Protein AF-0000000072276776 (afdb_homodimer)

Secondary structure (DSSP, 8-state):
-EEEEHHHHHHTHHHHHHHHHTT--EEEEETTEEEEEEEEHHHHHHHHHS--HHHHHHHS---GGGS-------------/-EEEEHHHHHHTHHHHHHHHHTT--EEEEETTEEEEEEEEHHHHHHHHHS--HHHHHHHS---GGGS-------------

Structure (mmCIF, N/CA/C/O backbone):
data_AF-0000000072276776-model_v1
#
loop_
_entity.id
_entity.type
_entity.pdbx_description
1 polymer Antitoxin
#
loop_
_atom_site.group_PDB
_atom_site.id
_atom_site.type_symbol
_atom_site.label_atom_id
_atom_site.label_alt_id
_atom_site.label_comp_id
_atom_site.label_asym_id
_atom_site.label_entity_id
_atom_site.label_seq_id
_atom_site.pdbx_PDB_ins_code
_atom_site.Cartn_x
_atom_site.Cartn_y
_atom_site.Cartn_z
_atom_site.occupancy
_atom_site.B_iso_or_equiv
_atom_site.auth_seq_id
_atom_site.auth_comp_id
_atom_site.auth_asym_id
_atom_site.auth_atom_id
_atom_site.pdbx_PDB_model_num
ATOM 1 N N . MET A 1 1 ? 3.121 4.797 -12.133 1 88.38 1 MET A N 1
ATOM 2 C CA . MET A 1 1 ? 2.818 3.545 -11.438 1 88.38 1 MET A CA 1
ATOM 3 C C . MET A 1 1 ? 2.279 2.504 -12.414 1 88.38 1 MET A C 1
ATOM 5 O O . MET A 1 1 ? 1.466 2.822 -13.281 1 88.38 1 MET A O 1
ATOM 9 N N . ARG A 1 2 ? 2.811 1.216 -12.297 1 94.44 2 ARG A N 1
ATOM 10 C CA . ARG A 1 2 ? 2.463 0.176 -13.258 1 94.44 2 ARG A CA 1
ATOM 11 C C . ARG A 1 2 ? 1.193 -0.557 -12.836 1 94.44 2 ARG A C 1
ATOM 13 O O . ARG A 1 2 ? 0.989 -0.828 -11.656 1 94.44 2 ARG A O 1
ATOM 20 N N . GLU A 1 3 ? 0.468 -0.854 -13.93 1 98.25 3 GLU A N 1
ATOM 21 C CA . GLU A 1 3 ? -0.708 -1.683 -13.68 1 98.25 3 GLU A CA 1
ATOM 22 C C . GLU A 1 3 ? -0.496 -3.105 -14.188 1 98.25 3 GLU A C 1
ATOM 24 O O . GLU A 1 3 ? 0.102 -3.312 -15.242 1 98.25 3 GLU A O 1
ATOM 29 N N . ILE A 1 4 ? -0.987 -4.031 -13.438 1 98.5 4 ILE A N 1
ATOM 30 C CA . ILE A 1 4 ? -0.868 -5.441 -13.797 1 98.5 4 ILE A CA 1
ATOM 31 C C . ILE A 1 4 ? -2.156 -6.176 -13.43 1 98.5 4 ILE A C 1
ATOM 33 O O . ILE A 1 4 ? -2.736 -5.934 -12.375 1 98.5 4 ILE A O 1
ATOM 37 N N . GLN A 1 5 ? -2.631 -7.004 -14.352 1 98.62 5 GLN A N 1
ATOM 38 C CA . GLN A 1 5 ? -3.816 -7.809 -14.07 1 98.62 5 GLN A CA 1
ATOM 39 C C . GLN A 1 5 ? -3.525 -8.867 -13.008 1 98.62 5 GLN A C 1
ATOM 41 O O . GLN A 1 5 ? -2.43 -9.43 -12.969 1 98.62 5 GLN A O 1
ATOM 46 N N . LEU A 1 6 ? -4.484 -9.164 -12.281 1 98.5 6 LEU A N 1
ATOM 47 C CA . LEU A 1 6 ? -4.344 -10.094 -11.172 1 98.5 6 LEU A CA 1
ATOM 48 C C . LEU A 1 6 ? -3.744 -11.422 -11.641 1 98.5 6 LEU A C 1
ATOM 50 O O . LEU A 1 6 ? -2.84 -11.953 -10.992 1 98.5 6 LEU A O 1
ATOM 54 N N . ARG A 1 7 ? -4.242 -11.938 -12.758 1 97.12 7 ARG A N 1
ATOM 55 C CA . ARG A 1 7 ? -3.754 -13.211 -13.289 1 97.12 7 ARG A CA 1
ATOM 56 C C . ARG A 1 7 ? -2.258 -13.141 -13.586 1 97.12 7 ARG A C 1
ATOM 58 O O . ARG A 1 7 ? -1.504 -14.031 -13.188 1 97.12 7 ARG A O 1
ATOM 65 N N . ASP A 1 8 ? -1.868 -12.133 -14.219 1 97.75 8 ASP A N 1
ATOM 66 C CA . ASP A 1 8 ? -0.458 -11.945 -14.547 1 97.75 8 ASP A CA 1
ATOM 67 C C . ASP A 1 8 ? 0.366 -11.672 -13.289 1 97.75 8 ASP A C 1
ATOM 69 O O . ASP A 1 8 ? 1.515 -12.109 -13.188 1 97.75 8 ASP A O 1
ATOM 73 N N . ALA A 1 9 ? -0.2 -10.922 -12.414 1 98.44 9 ALA A N 1
ATOM 74 C CA . ALA A 1 9 ? 0.483 -10.633 -11.156 1 98.44 9 ALA A CA 1
ATOM 75 C C . ALA A 1 9 ? 0.825 -11.922 -10.406 1 98.44 9 ALA A C 1
ATOM 77 O O . ALA A 1 9 ? 1.898 -12.031 -9.812 1 98.44 9 ALA A O 1
ATOM 78 N N . LYS A 1 10 ? -0.102 -12.859 -10.414 1 97.5 10 LYS A N 1
ATOM 79 C CA . LYS A 1 10 ? 0.135 -14.141 -9.758 1 97.5 10 LYS A CA 1
ATOM 80 C C . LYS A 1 10 ? 1.379 -14.828 -10.32 1 97.5 10 LYS A C 1
ATOM 82 O O . LYS A 1 10 ? 2.213 -15.328 -9.562 1 97.5 10 LYS A O 1
ATOM 87 N N . ALA A 1 11 ? 1.532 -14.758 -11.555 1 97 11 ALA A N 1
ATOM 88 C CA . ALA A 1 11 ? 2.645 -15.422 -12.227 1 97 11 ALA A CA 1
ATOM 89 C C . ALA A 1 11 ? 3.953 -14.68 -11.992 1 97 11 ALA A C 1
ATOM 91 O O . ALA A 1 11 ? 5.035 -15.273 -12.047 1 97 11 ALA A O 1
ATOM 92 N N . ARG A 1 12 ? 3.854 -13.398 -11.672 1 97.94 12 ARG A N 1
ATOM 93 C CA . ARG A 1 12 ? 5.047 -12.555 -11.617 1 97.94 12 ARG A CA 1
ATOM 94 C C . ARG A 1 12 ? 5.18 -11.875 -10.258 1 97.94 12 ARG A C 1
ATOM 96 O O . ARG A 1 12 ? 5.777 -10.805 -10.148 1 97.94 12 ARG A O 1
ATOM 103 N N . LEU A 1 13 ? 4.641 -12.398 -9.281 1 98.38 13 LEU A N 1
ATOM 104 C CA . LEU A 1 13 ? 4.555 -11.695 -8.008 1 98.38 13 LEU A CA 1
ATOM 105 C C . LEU A 1 13 ? 5.945 -11.383 -7.469 1 98.38 13 LEU A C 1
ATOM 107 O O . LEU A 1 13 ? 6.16 -10.328 -6.863 1 98.38 13 LEU A O 1
ATOM 111 N N . SER A 1 14 ? 6.891 -12.266 -7.637 1 98.5 14 SER A N 1
ATOM 112 C CA . SER A 1 14 ? 8.25 -12.023 -7.164 1 98.5 14 SER A CA 1
ATOM 113 C C . SER A 1 14 ? 8.844 -10.758 -7.781 1 98.5 14 SER A C 1
ATOM 115 O O . SER A 1 14 ? 9.422 -9.93 -7.074 1 98.5 14 SER A O 1
ATOM 117 N N . ALA A 1 15 ? 8.688 -10.617 -9.078 1 98.44 15 ALA A N 1
ATOM 118 C CA . ALA A 1 15 ? 9.18 -9.438 -9.781 1 98.44 15 ALA A CA 1
ATOM 119 C C . ALA A 1 15 ? 8.43 -8.188 -9.344 1 98.44 15 ALA A C 1
ATOM 121 O O . ALA A 1 15 ? 9.023 -7.117 -9.188 1 98.44 15 ALA A O 1
ATOM 122 N N . VAL A 1 16 ? 7.156 -8.305 -9.156 1 98.44 16 VAL A N 1
ATOM 123 C CA . VAL A 1 16 ? 6.32 -7.199 -8.711 1 98.44 16 VAL A CA 1
ATOM 124 C C . VAL A 1 16 ? 6.797 -6.707 -7.348 1 98.44 16 VAL A C 1
ATOM 126 O O . VAL A 1 16 ? 6.93 -5.5 -7.125 1 98.44 16 VAL A O 1
ATOM 129 N N . VAL A 1 17 ? 7.082 -7.621 -6.488 1 98.5 17 VAL A N 1
ATOM 130 C CA . VAL A 1 17 ? 7.566 -7.293 -5.148 1 98.5 17 VAL A CA 1
ATOM 131 C C . VAL A 1 17 ? 8.945 -6.652 -5.242 1 98.5 17 VAL A C 1
ATOM 133 O O . VAL A 1 17 ? 9.219 -5.648 -4.574 1 98.5 17 VAL A O 1
ATOM 136 N N . ASP A 1 18 ? 9.789 -7.238 -6.102 1 98.56 18 ASP A N 1
ATOM 137 C CA . ASP A 1 18 ? 11.117 -6.664 -6.285 1 98.56 18 ASP A CA 1
ATOM 138 C C . ASP A 1 18 ? 11.023 -5.211 -6.746 1 98.56 18 ASP A C 1
ATOM 140 O O . ASP A 1 18 ? 11.75 -4.348 -6.242 1 98.56 18 ASP A O 1
ATOM 144 N N . ASP A 1 19 ? 10.18 -4.984 -7.664 1 98.25 19 ASP A N 1
ATOM 145 C CA . ASP A 1 19 ? 9.977 -3.633 -8.18 1 98.25 19 ASP A CA 1
ATOM 146 C C . ASP A 1 19 ? 9.461 -2.701 -7.082 1 98.25 19 ASP A C 1
ATOM 148 O O . ASP A 1 19 ? 9.922 -1.563 -6.957 1 98.25 19 ASP A O 1
ATOM 152 N N . ALA A 1 20 ? 8.531 -3.172 -6.34 1 98.25 20 ALA A N 1
ATOM 153 C CA . ALA A 1 20 ? 7.992 -2.385 -5.23 1 98.25 20 ALA A CA 1
ATOM 154 C C . ALA A 1 20 ? 9.094 -1.998 -4.25 1 98.25 20 ALA A C 1
ATOM 156 O O . ALA A 1 20 ? 9.18 -0.844 -3.822 1 98.25 20 ALA A O 1
ATOM 157 N N . VAL A 1 21 ? 9.922 -2.904 -3.883 1 97.88 21 VAL A N 1
ATOM 158 C CA . VAL A 1 21 ? 11 -2.684 -2.932 1 97.88 21 VAL A CA 1
ATOM 159 C C . VAL A 1 21 ? 11.961 -1.63 -3.479 1 97.88 21 VAL A C 1
ATOM 161 O O . VAL A 1 21 ? 12.516 -0.828 -2.719 1 97.88 21 VAL A O 1
ATOM 164 N N . ARG A 1 22 ? 12.086 -1.602 -4.742 1 97.56 22 ARG A N 1
ATOM 165 C CA . ARG A 1 22 ? 12.961 -0.632 -5.387 1 97.56 22 ARG A CA 1
ATOM 166 C C . ARG A 1 22 ? 12.273 0.718 -5.539 1 97.56 22 ARG A C 1
ATOM 168 O O . ARG A 1 22 ? 12.82 1.634 -6.16 1 97.56 22 ARG A O 1
ATOM 175 N N . GLY A 1 23 ? 11.094 0.729 -5.137 1 96.38 23 GLY A N 1
ATOM 176 C CA . GLY A 1 23 ? 10.422 2.016 -5.129 1 96.38 23 GLY A CA 1
ATOM 177 C C . GLY A 1 23 ? 9.422 2.174 -6.258 1 96.38 23 GLY A C 1
ATOM 178 O O . GLY A 1 23 ? 8.961 3.283 -6.539 1 96.38 23 GLY A O 1
ATOM 179 N N . GLU A 1 24 ? 9.094 1.134 -6.945 1 97.62 24 GLU A N 1
ATOM 180 C CA . GLU A 1 24 ? 8.133 1.152 -8.047 1 97.62 24 GLU A CA 1
ATOM 181 C C . GLU A 1 24 ? 6.891 0.33 -7.715 1 97.62 24 GLU A C 1
ATOM 183 O O . GLU A 1 24 ? 6.805 -0.845 -8.078 1 97.62 24 GLU A O 1
ATOM 188 N N . PRO A 1 25 ? 5.891 0.928 -7.117 1 97.88 25 PRO A N 1
ATOM 189 C CA . PRO A 1 25 ? 4.668 0.203 -6.77 1 97.88 25 PRO A CA 1
ATOM 190 C C . PRO A 1 25 ? 3.883 -0.254 -8 1 97.88 25 PRO A C 1
ATOM 192 O O . PRO A 1 25 ? 4.043 0.311 -9.086 1 97.88 25 PRO A O 1
ATOM 195 N N . ALA A 1 26 ? 3.082 -1.265 -7.801 1 98.56 26 ALA A N 1
ATOM 196 C CA . ALA A 1 26 ? 2.252 -1.796 -8.875 1 98.56 26 ALA A CA 1
ATOM 197 C C . ALA A 1 26 ? 0.781 -1.829 -8.469 1 98.56 26 ALA A C 1
ATOM 199 O O . ALA A 1 26 ? 0.454 -2.168 -7.332 1 98.56 26 ALA A O 1
ATOM 200 N N . ILE A 1 27 ? -0.038 -1.5 -9.406 1 98.75 27 ILE A N 1
ATOM 201 C CA . ILE A 1 27 ? -1.479 -1.604 -9.203 1 98.75 27 ILE A CA 1
ATOM 202 C C . ILE A 1 27 ? -1.989 -2.922 -9.781 1 98.75 27 ILE A C 1
ATOM 204 O O . ILE A 1 27 ? -1.73 -3.236 -10.945 1 98.75 27 ILE A O 1
ATOM 208 N N . ILE A 1 28 ? -2.633 -3.617 -8.953 1 98.88 28 ILE A N 1
ATOM 209 C CA . ILE A 1 28 ? -3.254 -4.855 -9.406 1 98.88 28 ILE A CA 1
ATOM 210 C C . ILE A 1 28 ? -4.691 -4.578 -9.844 1 98.88 28 ILE A C 1
ATOM 212 O O . ILE A 1 28 ? -5.484 -4.023 -9.078 1 98.88 28 ILE A O 1
ATOM 216 N N . THR A 1 29 ? -5.008 -5.023 -11.055 1 98.81 29 THR A N 1
ATOM 217 C CA . THR A 1 29 ? -6.348 -4.832 -11.594 1 98.81 29 THR A CA 1
ATOM 218 C C . THR A 1 29 ? -7.059 -6.168 -11.766 1 98.81 29 THR A C 1
ATOM 220 O O . THR A 1 29 ? -6.414 -7.211 -11.898 1 98.81 29 THR A O 1
ATOM 223 N N . ARG A 1 30 ? -8.383 -6.133 -11.672 1 97.75 30 ARG A N 1
ATOM 224 C CA . ARG A 1 30 ? -9.297 -7.215 -12.031 1 97.75 30 ARG A CA 1
ATOM 225 C C . ARG A 1 30 ? -10.367 -6.723 -13 1 97.75 30 ARG A C 1
ATOM 227 O O . ARG A 1 30 ? -11.094 -5.777 -12.695 1 97.75 30 ARG A O 1
ATOM 234 N N . HIS A 1 31 ? -10.43 -7.391 -14.031 1 96 31 HIS A N 1
ATOM 235 C CA . HIS A 1 31 ? -11.414 -7.012 -15.039 1 96 31 HIS A CA 1
ATOM 236 C C . HIS A 1 31 ? -11.344 -5.523 -15.344 1 96 31 HIS A C 1
ATOM 238 O O . HIS A 1 31 ? -12.375 -4.848 -15.422 1 96 31 HIS A O 1
ATOM 244 N N . GLY A 1 32 ? -10.125 -5.047 -15.297 1 96 32 GLY A N 1
ATOM 245 C CA . GLY A 1 32 ? -9.898 -3.666 -15.695 1 96 32 GLY A CA 1
ATOM 246 C C . GLY A 1 32 ? -10.062 -2.682 -14.555 1 96 32 GLY A C 1
ATOM 247 O O . GLY A 1 32 ? -9.805 -1.485 -14.719 1 96 32 GLY A O 1
ATOM 248 N N . LYS A 1 33 ? -10.461 -3.148 -13.43 1 97.81 33 LYS A N 1
ATOM 249 C CA . LYS A 1 33 ? -10.656 -2.287 -12.266 1 97.81 33 LYS A CA 1
ATOM 250 C C . LYS A 1 33 ? -9.453 -2.346 -11.328 1 97.81 33 LYS A C 1
ATOM 252 O O . LYS A 1 33 ? -8.93 -3.426 -11.047 1 97.81 33 LYS A O 1
ATOM 257 N N . ARG A 1 34 ? -9.062 -1.248 -10.883 1 98.62 34 ARG A N 1
ATOM 258 C CA . ARG A 1 34 ? -7.969 -1.174 -9.914 1 98.62 34 ARG A CA 1
ATOM 259 C C . ARG A 1 34 ? -8.43 -1.636 -8.531 1 98.62 34 ARG A C 1
ATOM 261 O O . ARG A 1 34 ? -9.312 -1.018 -7.926 1 98.62 34 ARG A O 1
ATOM 268 N N . GLU A 1 35 ? -7.836 -2.686 -8.055 1 98.69 35 GLU A N 1
ATOM 269 C CA . GLU A 1 35 ? -8.359 -3.271 -6.824 1 98.69 35 GLU A CA 1
ATOM 270 C C . GLU A 1 35 ? -7.359 -3.127 -5.676 1 98.69 35 GLU A C 1
ATOM 272 O O . GLU A 1 35 ? -7.742 -2.809 -4.551 1 98.69 35 GLU A O 1
ATOM 277 N N . ALA A 1 36 ? -6.113 -3.305 -5.957 1 98.75 36 ALA A N 1
ATOM 278 C CA . ALA A 1 36 ? -5.109 -3.354 -4.895 1 98.75 36 ALA A CA 1
ATOM 279 C C . ALA A 1 36 ? -3.785 -2.76 -5.363 1 98.75 36 ALA A C 1
ATOM 281 O O . ALA A 1 36 ? -3.605 -2.484 -6.551 1 98.75 36 ALA A O 1
ATOM 282 N N . VAL A 1 37 ? -2.928 -2.514 -4.434 1 98.75 37 VAL A N 1
ATOM 283 C CA . VAL A 1 37 ? -1.595 -1.984 -4.703 1 98.75 37 VAL A CA 1
ATOM 284 C C . VAL A 1 37 ? -0.554 -2.793 -3.932 1 98.75 37 VAL A C 1
ATOM 286 O O . VAL A 1 37 ? -0.769 -3.148 -2.771 1 98.75 37 VAL A O 1
ATOM 289 N N . VAL A 1 38 ? 0.495 -3.066 -4.617 1 98.75 38 VAL A N 1
ATOM 290 C CA . VAL A 1 38 ? 1.688 -3.617 -3.982 1 98.75 38 VAL A CA 1
ATOM 291 C C . VAL A 1 38 ? 2.75 -2.527 -3.846 1 98.75 38 VAL A C 1
ATOM 293 O O . VAL A 1 38 ? 3.203 -1.964 -4.844 1 98.75 38 VAL A O 1
ATOM 296 N N . LEU A 1 39 ? 3.148 -2.23 -2.688 1 98.19 39 LEU A N 1
ATOM 297 C CA . LEU A 1 39 ? 4.207 -1.261 -2.438 1 98.19 39 LEU A CA 1
ATOM 298 C C . LEU A 1 39 ? 5.203 -1.795 -1.411 1 98.19 39 LEU A C 1
ATOM 300 O O . LEU A 1 39 ? 4.934 -2.793 -0.741 1 98.19 39 LEU A O 1
ATOM 304 N N . SER A 1 40 ? 6.324 -1.145 -1.322 1 98.56 40 SER A N 1
ATOM 305 C CA . SER A 1 40 ? 7.328 -1.62 -0.377 1 98.56 40 SER A CA 1
ATOM 306 C C . SER A 1 40 ? 6.844 -1.479 1.062 1 98.56 40 SER A C 1
ATOM 308 O O . SER A 1 40 ? 6.062 -0.58 1.374 1 98.56 40 SER A O 1
ATOM 310 N N . PHE A 1 41 ? 7.223 -2.377 1.875 1 98.06 41 PHE A N 1
ATOM 311 C CA . PHE A 1 41 ? 6.898 -2.271 3.293 1 98.06 41 PHE A CA 1
ATOM 312 C C . PHE A 1 41 ? 7.383 -0.94 3.859 1 98.06 41 PHE A C 1
ATOM 314 O O . PHE A 1 41 ? 6.68 -0.306 4.648 1 98.06 41 PHE A O 1
ATOM 321 N N . ALA A 1 42 ? 8.547 -0.511 3.518 1 96.69 42 ALA A N 1
ATOM 322 C CA . ALA A 1 42 ? 9.109 0.752 3.984 1 96.69 42 ALA A CA 1
ATOM 323 C C . ALA A 1 42 ? 8.211 1.928 3.615 1 96.69 42 ALA A C 1
ATOM 325 O O . ALA A 1 42 ? 7.969 2.814 4.438 1 96.69 42 ALA A O 1
ATOM 326 N N . GLU A 1 43 ? 7.723 1.942 2.379 1 94.19 43 GLU A N 1
ATOM 327 C CA . GLU A 1 43 ? 6.828 3.01 1.939 1 94.19 43 GLU A CA 1
ATOM 328 C C . GLU A 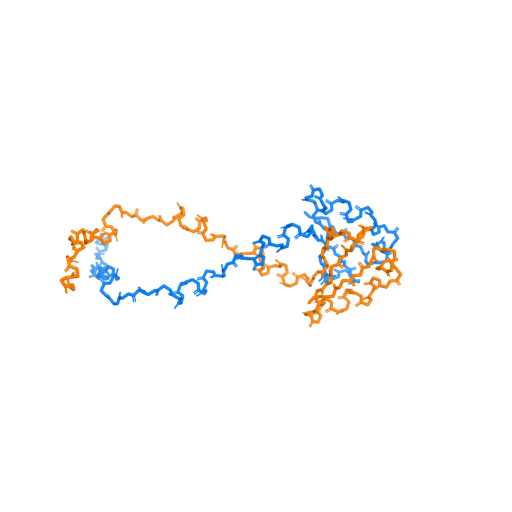1 43 ? 5.516 2.984 2.715 1 94.19 43 GLU A C 1
ATOM 330 O O . GLU A 1 43 ? 4.988 4.035 3.088 1 94.19 43 GLU A O 1
ATOM 335 N N . TRP A 1 44 ? 5.043 1.825 2.914 1 94.94 44 TRP A N 1
ATOM 336 C CA . TRP A 1 44 ? 3.82 1.677 3.695 1 94.94 44 TRP A CA 1
ATOM 337 C C . TRP A 1 44 ? 4.004 2.232 5.105 1 94.94 44 TRP A C 1
ATOM 339 O O . TRP A 1 44 ? 3.143 2.955 5.609 1 94.94 44 TRP A O 1
ATOM 349 N N . GLU A 1 45 ? 5.09 1.91 5.75 1 92.94 45 GLU A N 1
ATOM 350 C CA . GLU A 1 45 ? 5.379 2.414 7.086 1 92.94 45 GLU A CA 1
ATOM 351 C C . GLU A 1 45 ? 5.406 3.941 7.109 1 92.94 45 GLU A C 1
ATOM 353 O O . GLU A 1 45 ? 4.867 4.562 8.023 1 92.94 45 GLU A O 1
ATOM 358 N N . ARG A 1 46 ? 6.008 4.488 6.188 1 89.31 46 ARG A N 1
ATOM 359 C CA . ARG A 1 46 ? 6.09 5.941 6.086 1 89.31 46 ARG A CA 1
ATOM 360 C C . ARG A 1 46 ? 4.703 6.562 5.945 1 89.31 46 ARG A C 1
ATOM 362 O O . ARG A 1 46 ? 4.367 7.508 6.656 1 89.31 46 ARG A O 1
ATOM 369 N N . LEU A 1 47 ? 3.945 6.012 5.07 1 87.44 47 LEU A N 1
ATOM 370 C CA . LEU A 1 47 ? 2.617 6.539 4.777 1 87.44 47 LEU A CA 1
ATOM 371 C C . LEU A 1 47 ? 1.685 6.359 5.973 1 87.44 47 LEU A C 1
ATOM 373 O O . LEU A 1 47 ? 0.836 7.211 6.238 1 87.44 47 LEU A O 1
ATOM 377 N N . SER A 1 48 ? 1.866 5.242 6.66 1 85.5 48 SER A N 1
ATOM 378 C CA . SER A 1 48 ? 0.971 4.898 7.762 1 85.5 48 SER A CA 1
ATOM 379 C C . SER A 1 48 ? 1.289 5.715 9.008 1 85.5 48 SER A C 1
ATOM 381 O O . SER A 1 48 ? 0.468 5.805 9.922 1 85.5 48 SER A O 1
ATOM 383 N N . GLN A 1 49 ? 2.479 6.203 9.172 1 79.88 49 GLN A N 1
ATOM 384 C CA . GLN A 1 49 ? 2.904 6.957 10.352 1 79.88 49 GLN A CA 1
ATOM 385 C C . GLN A 1 49 ? 2.537 8.43 10.219 1 79.88 49 GLN A C 1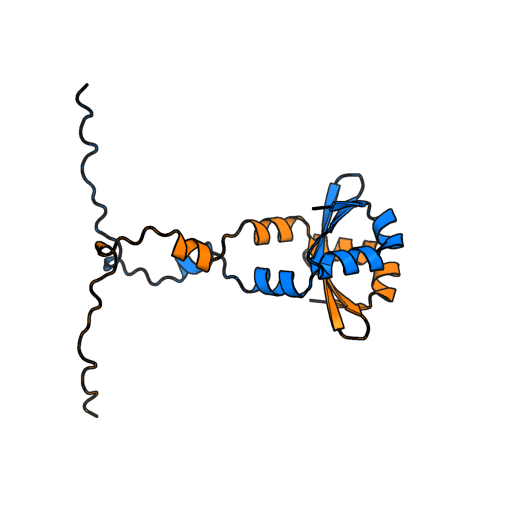
ATOM 387 O O . GLN A 1 49 ? 2.588 9.18 11.195 1 79.88 49 GLN A O 1
ATOM 392 N N . VAL A 1 50 ? 2.24 8.797 9.109 1 72.06 50 VAL A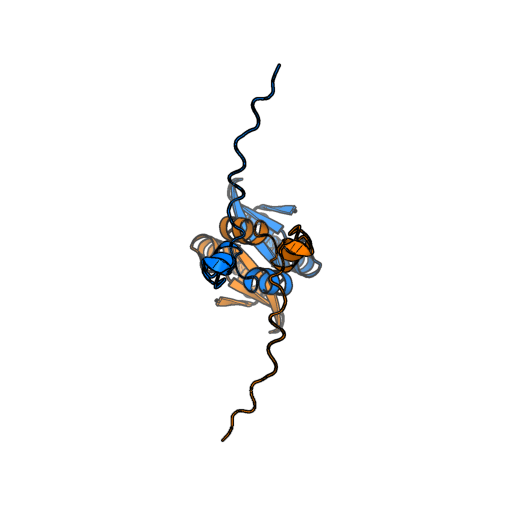 N 1
ATOM 393 C CA . VAL A 1 50 ? 1.937 10.211 8.906 1 72.06 50 VAL A CA 1
ATOM 394 C C . VAL A 1 50 ? 0.519 10.508 9.391 1 72.06 50 VAL A C 1
ATOM 396 O O . VAL A 1 50 ? -0.449 9.93 8.891 1 72.06 50 VAL A O 1
ATOM 399 N N . PRO A 1 51 ? 0.517 11.203 10.469 1 70.38 51 PRO A N 1
ATOM 400 C CA . PRO A 1 51 ? -0.825 11.609 10.891 1 70.38 51 PRO A CA 1
ATOM 401 C C . PRO A 1 51 ? -1.568 12.398 9.812 1 70.38 51 PRO A C 1
ATOM 403 O O . PRO A 1 51 ? -0.944 13.109 9.023 1 70.38 51 PRO A O 1
ATOM 406 N N . SER A 1 52 ? -2.779 12.148 9.688 1 67.88 52 SER A N 1
ATOM 407 C CA . SER A 1 52 ? -3.596 12.938 8.773 1 67.88 52 SER A CA 1
ATOM 408 C C . SER A 1 52 ? -3.633 14.406 9.188 1 67.88 52 SER A C 1
ATOM 410 O O . SER A 1 52 ? -3.594 14.719 10.383 1 67.88 52 SER A O 1
ATOM 412 N N . PHE A 1 53 ? -3.514 15.188 8.281 1 68.69 53 PHE A N 1
ATOM 413 C CA . PHE A 1 53 ? -3.619 16.625 8.531 1 68.69 53 PHE A CA 1
ATOM 414 C C . PHE A 1 53 ? -4.883 16.938 9.32 1 68.69 53 PHE A C 1
ATOM 416 O O . PHE A 1 53 ? -4.852 17.734 10.25 1 68.69 53 PHE A O 1
ATOM 423 N N . GLY A 1 54 ? -5.973 16.328 8.891 1 68.06 54 GLY A N 1
ATOM 424 C CA . GLY A 1 54 ? -7.211 16.531 9.617 1 68.06 54 GLY A CA 1
ATOM 425 C C . GLY A 1 54 ? -7.109 16.172 11.086 1 68.06 54 GLY A C 1
ATOM 426 O O . GLY A 1 54 ? -7.641 16.891 11.945 1 68.06 54 GLY A O 1
ATOM 427 N N . ARG A 1 55 ? -6.324 15.25 11.305 1 70.94 55 ARG A N 1
ATOM 428 C CA . ARG A 1 55 ? -6.129 14.859 12.695 1 70.94 55 ARG A CA 1
ATOM 429 C C . ARG A 1 55 ? -5.223 15.852 13.422 1 70.94 55 ARG A C 1
ATOM 431 O O . ARG A 1 55 ? -5.465 16.188 14.578 1 70.94 55 ARG A O 1
ATOM 438 N N . LEU A 1 56 ? -4.227 16.266 12.711 1 72.56 56 LEU A N 1
ATOM 439 C CA . LEU A 1 56 ? -3.316 17.234 13.297 1 72.56 56 LEU A CA 1
ATOM 440 C C . LEU A 1 56 ? -4.047 18.531 13.633 1 72.56 56 LEU A C 1
ATOM 442 O O . LEU A 1 56 ? -3.846 19.094 14.711 1 72.56 56 LEU A O 1
ATOM 446 N N . LEU A 1 57 ? -4.824 18.875 12.773 1 72.12 57 LEU A N 1
ATOM 447 C CA . LEU A 1 57 ? -5.574 20.109 12.969 1 72.12 57 LEU A CA 1
ATOM 448 C C . LEU A 1 57 ? -6.547 19.984 14.133 1 72.12 57 LEU A C 1
ATOM 450 O O . LEU A 1 57 ? -6.711 20.922 14.922 1 72.12 57 LEU A O 1
ATOM 454 N N . MET A 1 58 ? -7.094 18.891 14.156 1 72.38 58 MET A N 1
ATOM 455 C CA . MET A 1 58 ? -8.086 18.672 15.203 1 72.38 58 MET A CA 1
ATOM 456 C C . MET A 1 58 ? -7.414 18.562 16.562 1 72.38 58 MET A C 1
ATOM 458 O O . MET A 1 58 ? -8.031 18.844 17.594 1 72.38 58 MET A O 1
ATOM 462 N N . SER A 1 59 ? -6.188 18.078 16.531 1 71.44 59 SER A N 1
ATOM 463 C CA . SER A 1 59 ? -5.453 17.906 17.781 1 71.44 59 SER A CA 1
ATOM 464 C C . SER A 1 59 ? -4.703 19.172 18.156 1 71.44 59 SER A C 1
ATOM 466 O O . SER A 1 59 ? -4.152 19.266 19.25 1 71.44 59 SER A O 1
ATOM 468 N N . ALA A 1 60 ? -4.48 20.109 17.172 1 63.41 60 ALA A N 1
ATOM 469 C CA . ALA A 1 60 ? -3.775 21.359 17.469 1 63.41 60 ALA A CA 1
ATOM 470 C C . ALA A 1 60 ? -4.523 22.188 18.516 1 63.41 60 ALA A C 1
ATOM 472 O O . ALA A 1 60 ? -5.73 22.406 18.391 1 63.41 60 ALA A O 1
ATOM 473 N N . PRO A 1 61 ? -3.984 22.219 19.594 1 61.09 61 PRO A N 1
ATOM 474 C CA . PRO A 1 61 ? -4.605 23.078 20.594 1 61.09 61 PRO A CA 1
ATOM 475 C C . PRO A 1 61 ? -4.727 24.531 20.141 1 61.09 61 PRO A C 1
ATOM 477 O O . PRO A 1 61 ? -3.791 25.312 20.297 1 61.09 61 PRO A O 1
ATOM 480 N N . LEU A 1 62 ? -5.305 24.797 19.047 1 58.09 62 LEU A N 1
ATOM 481 C CA . LEU A 1 62 ? -5.516 26.203 18.719 1 58.09 62 LEU A CA 1
ATOM 482 C C . LEU A 1 62 ? -6.406 26.875 19.75 1 58.09 62 LEU A C 1
ATOM 484 O O . LEU A 1 62 ? -7.527 26.438 20 1 58.09 62 LEU A O 1
ATOM 488 N N . ALA A 1 63 ? -5.727 27.438 20.656 1 56.22 63 ALA A N 1
ATOM 489 C CA . ALA A 1 63 ? -6.484 28.297 21.562 1 56.22 63 ALA A CA 1
ATOM 490 C C . ALA A 1 63 ? -7.148 29.438 20.797 1 56.22 63 ALA A C 1
ATOM 492 O O . ALA A 1 63 ? -6.648 29.875 19.75 1 56.22 63 ALA A O 1
ATOM 493 N N 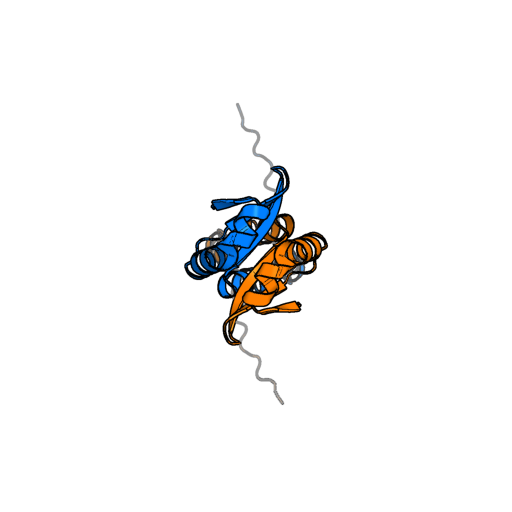. PRO A 1 64 ? -8.469 29.688 21.078 1 54.47 64 PRO A N 1
ATOM 494 C CA . PRO A 1 64 ? -9.148 30.828 20.469 1 54.47 64 PRO A CA 1
ATOM 495 C C . PRO A 1 64 ? -8.234 32.031 20.281 1 54.47 64 PRO A C 1
ATOM 497 O O . PRO A 1 64 ? -8.383 32.781 19.328 1 54.47 64 PRO A O 1
ATOM 500 N N . ASP A 1 65 ? -7.332 32.156 21.156 1 56.28 65 ASP A N 1
ATOM 501 C CA . ASP A 1 65 ? -6.461 33.312 21.172 1 56.28 65 ASP A CA 1
ATOM 502 C C . ASP A 1 65 ? -5.332 33.188 20.156 1 56.28 65 ASP A C 1
ATOM 504 O O . ASP A 1 65 ? -4.637 34.156 19.859 1 56.28 65 ASP A O 1
ATOM 508 N N . ASP A 1 66 ? -5.133 32.125 19.75 1 57.53 66 ASP A N 1
ATOM 509 C CA . ASP A 1 66 ? -4.039 31.891 18.812 1 57.53 66 ASP A CA 1
ATOM 510 C C . ASP A 1 66 ? -4.469 32.188 17.375 1 57.53 66 ASP A C 1
ATOM 512 O O . ASP A 1 66 ? -3.639 32.25 16.469 1 57.53 66 ASP A O 1
ATOM 516 N N . LEU A 1 67 ? -5.656 32.125 17.125 1 55.47 67 LEU A N 1
ATOM 517 C CA . LEU A 1 67 ? -6.152 32.5 15.805 1 55.47 67 LEU A CA 1
ATOM 518 C C . LEU A 1 67 ? -5.949 33.969 15.555 1 55.47 67 LEU A C 1
ATOM 520 O O . LEU A 1 67 ? -6.238 34.812 16.422 1 55.47 67 LEU A O 1
ATOM 524 N N . PRO A 1 68 ? -5.133 34.281 14.68 1 54.31 68 PRO A N 1
ATOM 525 C CA . PRO A 1 68 ? -5.094 35.719 14.422 1 54.31 68 PRO A CA 1
ATOM 526 C C . PRO A 1 68 ? -6.484 36.344 14.273 1 54.31 68 PRO A C 1
ATOM 528 O O . PRO A 1 68 ? -7.43 35.625 13.898 1 54.31 68 PRO A O 1
ATOM 531 N N . PRO A 1 69 ? -6.707 37.406 14.953 1 50.44 69 PRO A N 1
ATOM 532 C CA . PRO A 1 69 ? -7.996 38.062 14.75 1 50.44 69 PRO A CA 1
ATOM 533 C C . PRO A 1 69 ? -8.391 38.125 13.273 1 50.44 69 PRO A C 1
ATOM 535 O O . PRO A 1 69 ? -7.523 38.25 12.406 1 50.44 69 PRO A O 1
ATOM 538 N N . ARG A 1 70 ? -9.266 37.281 12.93 1 53.66 70 ARG A N 1
ATOM 539 C CA . ARG A 1 70 ? -9.797 37.438 11.578 1 53.66 70 ARG A CA 1
ATOM 540 C C . ARG A 1 70 ? -9.75 38.906 11.156 1 53.66 70 ARG A C 1
ATOM 542 O O . ARG A 1 70 ? -10.352 39.75 11.805 1 53.66 70 ARG A O 1
ATOM 549 N N . ASN A 1 71 ? -8.688 39.25 10.547 1 49.09 71 ASN A N 1
ATOM 550 C CA . ASN A 1 71 ? -8.742 40.594 9.977 1 49.09 71 ASN A CA 1
ATOM 551 C C . ASN A 1 71 ? -10.016 40.781 9.156 1 49.09 71 ASN A C 1
ATOM 553 O O . ASN A 1 71 ? -10.125 40.281 8.039 1 49.09 71 ASN A O 1
ATOM 557 N N . GLU A 1 72 ? -11.062 40.781 9.766 1 51.34 72 GLU A N 1
ATOM 558 C CA . GLU A 1 72 ? -12.289 41.156 9.078 1 51.34 72 GLU A CA 1
ATOM 559 C C . GLU A 1 72 ? -12.148 42.531 8.414 1 51.34 72 GLU A C 1
ATOM 561 O O . GLU A 1 72 ? -12.633 43.531 8.953 1 51.34 72 GLU A O 1
ATOM 566 N N . ALA A 1 73 ? -11.008 42.781 7.758 1 52.78 73 ALA A N 1
ATOM 567 C CA . ALA A 1 73 ? -11.047 44.031 7 1 52.78 73 ALA A CA 1
ATOM 568 C C . ALA A 1 73 ? -12.148 44 5.949 1 52.78 73 ALA A C 1
ATOM 570 O O . ALA A 1 73 ? -12.375 42.969 5.309 1 52.78 73 ALA A O 1
ATOM 571 N N . PRO A 1 74 ? -13.094 44.875 5.926 1 52.66 74 PRO A N 1
ATOM 572 C CA . PRO A 1 74 ? -14.156 44.969 4.918 1 52.66 74 PRO A CA 1
ATOM 573 C C . PRO A 1 74 ? -13.617 44.844 3.49 1 52.66 74 PRO A C 1
ATOM 575 O O . PRO A 1 74 ? -12.461 45.188 3.23 1 52.66 74 PRO A O 1
ATOM 578 N N . LEU A 1 75 ? -13.992 43.844 2.74 1 52.31 75 LEU A N 1
ATOM 579 C CA . LEU A 1 75 ? -13.758 43.844 1.301 1 52.31 75 LEU A CA 1
ATOM 580 C C . LEU A 1 75 ? -13.719 45.281 0.773 1 52.31 75 LEU A C 1
ATOM 582 O O . LEU A 1 75 ? -14.672 46.031 0.959 1 52.31 75 LEU A O 1
ATOM 586 N N . ARG A 1 76 ? -12.625 45.906 0.804 1 52.22 76 ARG A N 1
ATOM 587 C CA . ARG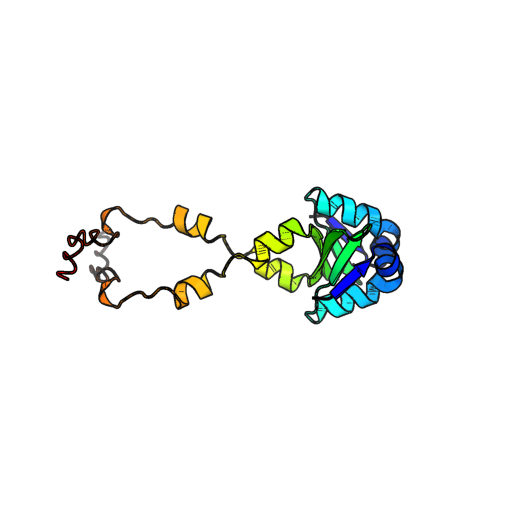 A 1 76 ? -12.562 47.219 0.174 1 52.22 76 ARG A CA 1
ATOM 588 C C . ARG A 1 76 ? -13.359 47.25 -1.126 1 52.22 76 ARG A C 1
ATOM 590 O O . ARG A 1 76 ? -13.289 46.312 -1.921 1 52.22 76 ARG A O 1
ATOM 597 N N . ASP A 1 77 ? -14.469 47.906 -1.2 1 50.38 77 ASP A N 1
ATOM 598 C CA . ASP A 1 77 ? -15.203 48.25 -2.422 1 50.38 77 ASP A CA 1
ATOM 599 C C . ASP A 1 77 ? -14.242 48.469 -3.59 1 50.38 77 ASP A C 1
ATOM 601 O O . ASP A 1 77 ? -13.32 49.281 -3.49 1 50.38 77 ASP A O 1
ATOM 605 N N . ALA A 1 78 ? -13.812 47.406 -4.371 1 50.69 78 ALA A N 1
ATOM 606 C CA . ALA A 1 78 ? -13.172 47.75 -5.637 1 50.69 78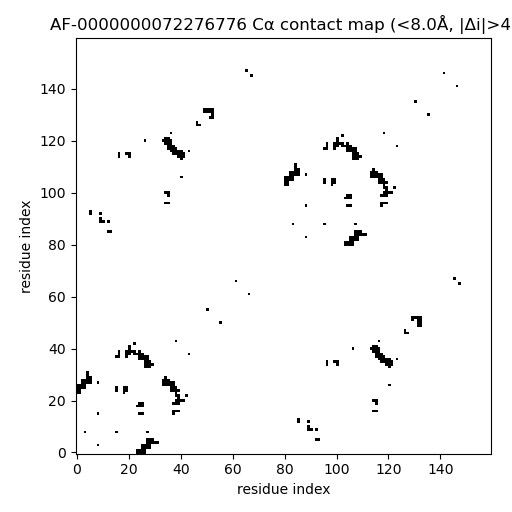 ALA A CA 1
ATOM 607 C C . ALA A 1 78 ? -13.875 48.938 -6.293 1 50.69 78 ALA A C 1
ATOM 609 O O . ALA A 1 78 ? -15.055 48.875 -6.645 1 50.69 78 ALA A O 1
ATOM 610 N N . GLY A 1 79 ? -13.758 50.094 -5.832 1 42.47 79 GLY A N 1
ATOM 611 C CA . GLY A 1 79 ? -14.156 51.25 -6.645 1 42.47 79 GLY A CA 1
ATOM 612 C C . GLY A 1 79 ? -13.805 51.094 -8.109 1 42.47 79 GLY A C 1
ATOM 613 O O . GLY A 1 79 ? -12.625 51.094 -8.484 1 42.47 79 GLY A O 1
ATOM 614 N N . LEU A 1 80 ? -14.414 50.156 -8.852 1 39.84 80 LEU A N 1
ATOM 615 C CA . LEU A 1 80 ? -14.477 50.594 -10.242 1 39.84 80 LEU A CA 1
ATOM 616 C C . LEU A 1 80 ? -15.484 51.75 -10.414 1 39.84 80 LEU A C 1
ATOM 618 O O . LEU A 1 80 ? -16.438 51.844 -9.641 1 39.84 80 LEU A O 1
ATOM 622 N N . MET B 1 1 ? -2.52 -6.676 11.141 1 88.31 1 MET B N 1
ATOM 623 C CA . MET B 1 1 ? -2.133 -6.898 9.75 1 88.31 1 MET B CA 1
ATOM 624 C C . MET B 1 1 ? -1.486 -8.273 9.578 1 88.31 1 MET B C 1
ATOM 626 O O . MET B 1 1 ? -0.671 -8.688 10.406 1 88.31 1 MET B O 1
ATOM 630 N N . ARG B 1 2 ? -1.923 -9.016 8.484 1 94.44 2 ARG B N 1
ATOM 631 C CA . ARG B 1 2 ? -1.471 -10.391 8.297 1 94.44 2 ARG B CA 1
ATOM 632 C C . ARG B 1 2 ? -0.172 -10.438 7.5 1 94.44 2 ARG B C 1
ATOM 634 O O . ARG B 1 2 ? 0.008 -9.672 6.555 1 94.44 2 ARG B O 1
ATOM 641 N N . GLU B 1 3 ? 0.609 -11.422 7.973 1 98.25 3 GLU B N 1
ATOM 642 C CA . GLU B 1 3 ? 1.83 -11.672 7.211 1 98.25 3 GLU B CA 1
ATOM 643 C C . GLU B 1 3 ? 1.723 -12.961 6.402 1 98.25 3 GLU B C 1
ATOM 645 O O . GLU B 1 3 ? 1.17 -13.953 6.879 1 98.25 3 GLU B O 1
ATOM 650 N N . ILE B 1 4 ? 2.248 -12.914 5.227 1 98.5 4 ILE B N 1
ATOM 651 C CA . ILE B 1 4 ? 2.232 -14.07 4.34 1 98.5 4 ILE B CA 1
ATOM 652 C C . ILE B 1 4 ? 3.553 -14.156 3.578 1 98.5 4 ILE B C 1
ATOM 654 O O . ILE B 1 4 ? 4.082 -13.141 3.127 1 98.5 4 ILE B O 1
ATOM 658 N N . GLN B 1 5 ? 4.113 -15.359 3.523 1 98.62 5 GLN B N 1
ATOM 659 C CA . GLN B 1 5 ? 5.344 -15.562 2.76 1 98.62 5 GLN B CA 1
ATOM 660 C C . GLN B 1 5 ? 5.094 -15.406 1.263 1 98.62 5 GLN B C 1
ATOM 662 O O . GLN B 1 5 ? 4.035 -15.789 0.76 1 98.62 5 GLN B O 1
ATOM 667 N N . LEU B 1 6 ? 6.047 -14.961 0.605 1 98.5 6 LEU B N 1
ATOM 668 C CA . LEU B 1 6 ? 5.938 -14.672 -0.821 1 98.5 6 LEU B CA 1
ATOM 669 C C . LEU B 1 6 ? 5.434 -15.898 -1.583 1 98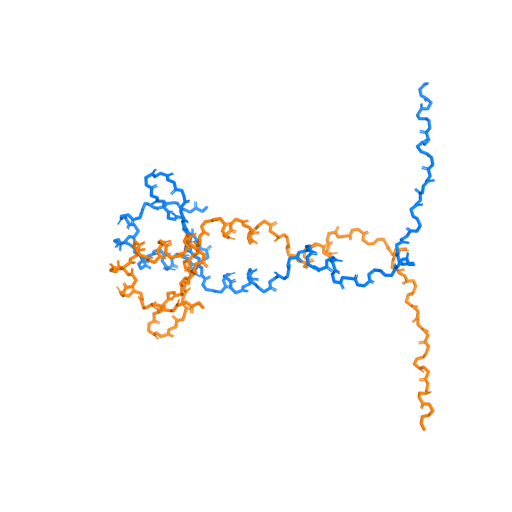.5 6 LEU B C 1
ATOM 671 O O . LEU B 1 6 ? 4.551 -15.781 -2.434 1 98.5 6 LEU B O 1
ATOM 675 N N . ARG B 1 7 ? 5.992 -17.062 -1.274 1 97.19 7 ARG B N 1
ATOM 676 C CA . ARG B 1 7 ? 5.605 -18.297 -1.954 1 97.19 7 ARG B CA 1
ATOM 677 C C . ARG B 1 7 ? 4.117 -18.578 -1.769 1 97.19 7 ARG B C 1
ATOM 679 O O . ARG B 1 7 ? 3.412 -18.875 -2.736 1 97.19 7 ARG B O 1
ATOM 686 N N . ASP B 1 8 ? 3.693 -18.484 -0.588 1 97.81 8 ASP B N 1
ATOM 687 C CA . ASP B 1 8 ? 2.285 -18.703 -0.283 1 97.81 8 ASP B CA 1
ATOM 688 C C . ASP B 1 8 ? 1.406 -17.609 -0.882 1 97.81 8 ASP B C 1
ATOM 690 O O . ASP B 1 8 ? 0.287 -17.875 -1.323 1 97.81 8 ASP B O 1
ATOM 694 N N . ALA B 1 9 ? 1.886 -16.422 -0.829 1 98.44 9 ALA B N 1
ATOM 695 C CA . ALA B 1 9 ? 1.147 -15.305 -1.41 1 98.44 9 ALA B CA 1
ATOM 696 C C . ALA B 1 9 ? 0.871 -15.539 -2.893 1 98.44 9 ALA B C 1
ATOM 698 O O . ALA B 1 9 ? -0.212 -15.219 -3.387 1 98.44 9 ALA B O 1
ATOM 699 N N . LYS B 1 10 ? 1.871 -16.062 -3.586 1 97.5 10 LYS B N 1
ATOM 700 C CA . LYS B 1 10 ? 1.702 -16.359 -5.004 1 97.5 10 LYS B CA 1
ATOM 701 C C . LYS B 1 10 ? 0.529 -17.312 -5.23 1 97.5 10 LYS B C 1
ATOM 703 O O . LYS B 1 10 ? -0.292 -17.094 -6.121 1 97.5 10 LYS B O 1
ATOM 708 N N . ALA B 1 11 ? 0.419 -18.25 -4.418 1 97.06 11 ALA B N 1
ATOM 709 C CA . ALA B 1 11 ? -0.619 -19.266 -4.555 1 97.06 11 ALA B CA 1
ATOM 710 C C . ALA B 1 11 ? -1.986 -18.703 -4.164 1 97.06 11 ALA B C 1
ATOM 712 O O . ALA B 1 11 ? -3.018 -19.203 -4.621 1 97.06 11 ALA B O 1
ATOM 713 N N . ARG B 1 12 ? -1.994 -17.656 -3.357 1 97.94 12 ARG B N 1
ATOM 714 C CA . ARG B 1 12 ? -3.244 -17.172 -2.777 1 97.94 12 ARG B CA 1
ATOM 715 C C . ARG B 1 12 ? -3.465 -15.703 -3.098 1 97.94 12 ARG B C 1
ATOM 717 O O . ARG B 1 12 ? -4.133 -14.992 -2.344 1 97.94 12 ARG B O 1
ATOM 724 N N . LEU B 1 13 ? -2.928 -15.227 -4.09 1 98.38 13 LEU B N 1
ATOM 725 C CA . LEU B 1 13 ? -2.932 -13.789 -4.336 1 98.38 13 LEU B CA 1
ATOM 726 C C . LEU B 1 13 ? -4.355 -13.266 -4.469 1 98.38 13 LEU B C 1
ATOM 728 O O . LEU B 1 13 ? -4.656 -12.156 -4.031 1 98.38 13 LEU B O 1
ATOM 732 N N . SER B 1 14 ? -5.234 -14.016 -5.086 1 98.5 14 SER B N 1
ATOM 733 C CA . SER B 1 14 ? -6.621 -13.586 -5.234 1 98.5 14 SER B CA 1
ATOM 734 C C . SER B 1 14 ? -7.27 -13.328 -3.877 1 98.5 14 SER B C 1
ATOM 736 O O . SER B 1 14 ? -7.926 -12.297 -3.686 1 98.5 14 SER B O 1
ATOM 738 N N . ALA B 1 15 ? -7.086 -14.25 -2.955 1 98.44 15 ALA B N 1
ATOM 739 C CA . ALA B 1 15 ? -7.629 -14.094 -1.606 1 98.44 15 ALA B CA 1
ATOM 740 C C . ALA B 1 15 ? -6.973 -12.922 -0.881 1 98.44 15 ALA B C 1
ATOM 742 O O . ALA B 1 15 ? -7.641 -12.18 -0.156 1 98.44 15 ALA B O 1
ATOM 743 N N . VAL B 1 16 ? -5.707 -12.766 -1.05 1 98.44 16 VAL B N 1
ATOM 744 C CA . VAL B 1 16 ? -4.957 -11.672 -0.438 1 98.44 16 VAL B CA 1
ATOM 745 C C . VAL B 1 16 ? -5.516 -10.336 -0.917 1 98.44 16 VAL B C 1
ATOM 747 O O . VAL B 1 16 ? -5.738 -9.43 -0.115 1 98.44 16 VAL B O 1
ATOM 750 N N . VAL B 1 17 ? -5.77 -10.242 -2.178 1 98.5 17 VAL B N 1
ATOM 751 C CA . VAL B 1 17 ? -6.316 -9.023 -2.771 1 98.5 17 VAL B CA 1
ATOM 752 C C . VAL B 1 17 ? -7.738 -8.797 -2.258 1 98.5 17 VAL B C 1
ATOM 754 O O . VAL B 1 17 ? -8.102 -7.672 -1.898 1 98.5 17 VAL B O 1
ATOM 757 N N . ASP B 1 18 ? -8.5 -9.891 -2.211 1 98.56 18 ASP B N 1
ATOM 758 C CA . ASP B 1 18 ? -9.859 -9.773 -1.688 1 98.56 18 ASP B CA 1
ATOM 759 C C . ASP B 1 18 ? -9.852 -9.227 -0.263 1 98.56 18 ASP B C 1
ATOM 761 O O . ASP B 1 18 ? -10.648 -8.344 0.074 1 98.56 18 ASP B O 1
ATOM 765 N N . ASP B 1 19 ? -8.992 -9.734 0.509 1 98.19 19 ASP B N 1
ATOM 766 C CA . ASP B 1 19 ? -8.867 -9.289 1.892 1 98.19 19 ASP B CA 1
ATOM 767 C C . ASP B 1 19 ? -8.453 -7.816 1.954 1 98.19 19 ASP B C 1
ATOM 769 O O . ASP B 1 19 ? -8.992 -7.047 2.752 1 98.19 19 ASP B O 1
ATOM 773 N N . ALA B 1 20 ? -7.512 -7.469 1.151 1 98.19 20 ALA B N 1
ATOM 774 C CA . ALA B 1 20 ? -7.066 -6.078 1.094 1 98.19 20 ALA B CA 1
ATOM 775 C C . ALA B 1 20 ? -8.227 -5.145 0.752 1 98.19 20 ALA B C 1
ATOM 777 O O . ALA B 1 20 ? -8.398 -4.102 1.387 1 98.19 20 ALA B O 1
ATOM 778 N N . VAL B 1 21 ? -9.008 -5.48 -0.209 1 97.88 21 VAL B N 1
ATOM 779 C CA . VAL B 1 21 ? -10.133 -4.672 -0.662 1 97.88 21 VAL B CA 1
ATOM 780 C C . VAL B 1 21 ? -11.141 -4.516 0.472 1 97.88 21 VAL B C 1
ATOM 782 O O . VAL B 1 21 ? -11.773 -3.465 0.609 1 97.88 21 VAL B O 1
ATOM 785 N N . ARG B 1 22 ? -11.227 -5.488 1.284 1 97.56 22 ARG B N 1
ATOM 786 C CA . ARG B 1 22 ? -12.141 -5.453 2.418 1 97.56 22 ARG B CA 1
ATOM 787 C C . ARG B 1 22 ? -11.539 -4.691 3.59 1 97.56 22 ARG B C 1
ATOM 789 O O . ARG B 1 22 ? -12.117 -4.648 4.68 1 97.56 22 ARG B O 1
ATOM 796 N N . GLY B 1 23 ? -10.383 -4.281 3.379 1 96.31 23 GLY B N 1
ATOM 797 C CA . GLY B 1 23 ? -9.797 -3.434 4.402 1 96.31 23 GLY B CA 1
ATOM 798 C C . GLY B 1 23 ? -8.773 -4.16 5.262 1 96.31 23 GLY B C 1
ATOM 799 O O . GLY B 1 23 ? -8.383 -3.666 6.324 1 96.31 23 GLY B O 1
ATOM 800 N N . GLU B 1 24 ? -8.359 -5.324 4.895 1 97.56 24 GLU B N 1
ATOM 801 C CA . GLU B 1 24 ? -7.367 -6.113 5.621 1 97.56 24 GLU B CA 1
ATOM 802 C C . GLU B 1 24 ? -6.086 -6.277 4.809 1 97.56 24 GLU B C 1
ATOM 804 O O . GLU B 1 24 ? -5.898 -7.285 4.125 1 97.56 24 GLU B O 1
ATOM 809 N N . PRO B 1 25 ? -5.141 -5.375 4.949 1 97.88 25 PRO B N 1
ATOM 810 C CA . PRO B 1 25 ? -3.881 -5.469 4.203 1 97.88 25 PRO B CA 1
ATOM 811 C C . PRO B 1 25 ? -3.029 -6.66 4.633 1 97.88 25 PRO B C 1
ATOM 813 O O . PRO B 1 25 ? -3.191 -7.176 5.742 1 97.88 25 PRO B O 1
ATOM 816 N N . ALA B 1 26 ? -2.168 -7.07 3.748 1 98.56 26 ALA B N 1
ATOM 817 C CA . ALA B 1 26 ? -1.267 -8.188 4.027 1 98.56 26 ALA B CA 1
ATOM 818 C C . ALA B 1 26 ? 0.188 -7.785 3.799 1 98.56 26 ALA B C 1
ATOM 820 O O . ALA B 1 26 ? 0.501 -7.082 2.834 1 98.56 26 ALA B O 1
ATOM 821 N N . ILE B 1 27 ? 1.01 -8.258 4.668 1 98.75 27 ILE B N 1
ATOM 822 C CA . ILE B 1 27 ? 2.447 -8.062 4.512 1 98.75 27 ILE B CA 1
ATOM 823 C C . ILE B 1 27 ? 3.066 -9.297 3.857 1 98.75 27 ILE B C 1
ATOM 825 O O . ILE B 1 27 ? 2.875 -10.414 4.332 1 98.75 27 ILE B O 1
ATOM 829 N N . ILE B 1 28 ? 3.723 -9.039 2.814 1 98.88 28 ILE B N 1
ATOM 830 C CA . ILE B 1 28 ? 4.441 -10.117 2.148 1 98.88 28 ILE B CA 1
ATOM 831 C C . ILE B 1 28 ? 5.871 -10.195 2.684 1 98.88 28 ILE B C 1
ATOM 833 O O . ILE B 1 28 ? 6.598 -9.203 2.67 1 98.88 28 ILE B O 1
ATOM 837 N N . THR B 1 29 ? 6.254 -11.391 3.098 1 98.81 29 THR B N 1
ATOM 838 C CA . THR B 1 29 ? 7.594 -11.609 3.633 1 98.81 29 THR B CA 1
ATOM 839 C C . THR B 1 29 ? 8.398 -12.523 2.715 1 98.81 29 THR B C 1
ATOM 841 O O . THR B 1 29 ? 7.832 -13.312 1.959 1 98.81 29 THR B O 1
ATOM 844 N N . ARG B 1 30 ? 9.711 -12.359 2.721 1 97.75 30 ARG B N 1
ATOM 845 C CA . ARG B 1 30 ? 10.711 -13.242 2.125 1 97.75 30 ARG B CA 1
ATOM 846 C C . ARG B 1 30 ? 11.781 -13.625 3.141 1 97.75 30 ARG B C 1
ATOM 848 O O . ARG B 1 30 ? 12.438 -12.75 3.711 1 97.75 30 ARG B O 1
ATOM 855 N N . HIS B 1 31 ? 11.914 -14.82 3.266 1 96 31 HIS B N 1
ATOM 856 C CA . HIS B 1 31 ? 12.914 -15.305 4.215 1 96 31 HIS B CA 1
ATOM 857 C C . HIS B 1 31 ? 12.75 -14.625 5.574 1 96 31 HIS B C 1
ATOM 859 O O . HIS B 1 31 ? 13.734 -14.195 6.18 1 96 31 HIS B O 1
ATOM 865 N N . GLY B 1 32 ? 11.508 -14.391 5.879 1 96.12 32 GLY B N 1
ATOM 866 C CA . GLY B 1 32 ? 11.203 -13.867 7.199 1 96.12 32 GLY B CA 1
ATOM 867 C C . GLY B 1 32 ? 11.266 -12.352 7.27 1 96.12 32 GLY B C 1
ATOM 868 O O . GLY B 1 32 ? 10.93 -11.758 8.297 1 96.12 32 GLY B O 1
ATOM 869 N N . LYS B 1 33 ? 11.648 -11.734 6.215 1 97.81 33 LYS B N 1
ATOM 870 C CA . LYS B 1 33 ? 11.742 -10.273 6.176 1 97.81 33 LYS B CA 1
ATOM 871 C C . LYS B 1 33 ? 10.516 -9.664 5.512 1 97.81 33 LYS B C 1
ATOM 873 O O . LYS B 1 33 ? 10.055 -10.148 4.477 1 97.81 33 LYS B O 1
ATOM 878 N N . ARG B 1 34 ? 10.039 -8.648 6.074 1 98.62 34 ARG B N 1
ATOM 879 C CA . ARG B 1 34 ? 8.922 -7.918 5.496 1 98.62 34 ARG B CA 1
ATOM 880 C C . ARG B 1 34 ? 9.367 -7.094 4.293 1 98.62 34 ARG B C 1
ATOM 882 O O . ARG B 1 34 ? 10.172 -6.168 4.434 1 98.62 34 ARG B O 1
ATOM 889 N N . GLU B 1 35 ? 8.836 -7.402 3.146 1 98.69 35 GLU B N 1
ATOM 890 C CA . GLU B 1 35 ? 9.352 -6.762 1.94 1 98.69 35 GLU B CA 1
ATOM 891 C C . GLU B 1 35 ? 8.312 -5.84 1.312 1 98.69 35 GLU B C 1
ATOM 893 O O . GLU B 1 35 ? 8.633 -4.734 0.875 1 98.69 35 GLU B O 1
ATOM 898 N N . ALA B 1 36 ? 7.078 -6.27 1.312 1 98.81 36 ALA B N 1
ATOM 899 C CA . ALA B 1 36 ? 6.047 -5.535 0.58 1 98.81 36 ALA B CA 1
ATOM 900 C C . ALA B 1 36 ? 4.699 -5.621 1.291 1 98.81 36 ALA B C 1
ATOM 902 O O . ALA B 1 36 ? 4.543 -6.391 2.242 1 98.81 36 ALA B O 1
ATOM 903 N N . VAL B 1 37 ? 3.803 -4.797 0.868 1 98.75 37 VAL B N 1
ATOM 904 C CA . VAL B 1 37 ? 2.445 -4.77 1.405 1 98.75 37 VAL B CA 1
ATOM 905 C C . VAL B 1 37 ? 1.437 -4.738 0.26 1 98.75 37 VAL B C 1
ATOM 907 O O . VAL B 1 37 ? 1.635 -4.035 -0.732 1 98.75 37 VAL B O 1
ATOM 910 N N . VAL B 1 38 ? 0.433 -5.516 0.438 1 98.75 38 VAL B N 1
ATOM 911 C CA . VAL B 1 38 ? -0.74 -5.438 -0.426 1 98.75 38 VAL B CA 1
ATOM 912 C C . VAL B 1 38 ? -1.877 -4.727 0.306 1 98.75 38 VAL B C 1
ATOM 914 O O . VAL B 1 38 ? -2.334 -5.191 1.354 1 98.75 38 VAL B O 1
ATOM 917 N N . LEU B 1 39 ? -2.332 -3.66 -0.187 1 98.19 39 LEU B N 1
ATOM 918 C CA . LEU B 1 39 ? -3.467 -2.941 0.383 1 98.19 39 LEU B CA 1
ATOM 919 C C . LEU B 1 39 ? -4.453 -2.535 -0.705 1 98.19 39 LEU B C 1
ATOM 921 O O . LEU B 1 39 ? -4.141 -2.609 -1.895 1 98.19 39 LEU B O 1
ATOM 925 N N . SER B 1 40 ? -5.621 -2.139 -0.291 1 98.56 40 SER B N 1
ATOM 926 C CA . SER B 1 40 ? -6.625 -1.762 -1.281 1 98.56 40 SER B CA 1
ATOM 927 C C . SER B 1 40 ? -6.199 -0.515 -2.051 1 98.56 40 SER B C 1
ATOM 929 O O . SER B 1 40 ? -5.492 0.342 -1.515 1 98.56 40 SER B O 1
ATOM 931 N N . PHE B 1 41 ? -6.535 -0.463 -3.273 1 98.06 41 PHE B N 1
ATOM 932 C CA . PHE B 1 41 ? -6.266 0.732 -4.062 1 98.06 41 PHE B CA 1
ATOM 933 C C . PHE B 1 41 ? -6.855 1.968 -3.395 1 98.06 41 PHE B C 1
ATOM 935 O O . PHE B 1 41 ? -6.223 3.025 -3.365 1 98.06 41 PHE B O 1
ATOM 942 N N . ALA B 1 42 ? -8.023 1.895 -2.891 1 96.69 42 ALA B N 1
ATOM 943 C CA . ALA B 1 42 ? -8.695 3.006 -2.217 1 96.69 42 ALA B CA 1
ATOM 944 C C . ALA B 1 42 ? -7.871 3.508 -1.036 1 96.69 42 ALA B C 1
ATOM 946 O O . ALA B 1 42 ? -7.719 4.719 -0.847 1 96.69 42 ALA B O 1
ATOM 947 N N . GLU B 1 43 ? -7.359 2.58 -0.243 1 94.12 43 GLU B N 1
ATOM 948 C CA . GLU B 1 43 ? -6.531 2.961 0.899 1 94.12 43 GLU B CA 1
ATOM 949 C C . GLU B 1 43 ? -5.242 3.639 0.446 1 94.12 43 GLU B C 1
ATOM 951 O O . GLU B 1 43 ? -4.805 4.617 1.053 1 94.12 43 GLU B O 1
ATOM 956 N N . TRP B 1 44 ? -4.688 3.105 -0.556 1 94.81 44 TRP B N 1
ATOM 957 C CA . TRP B 1 44 ? -3.48 3.705 -1.113 1 94.81 44 TRP B CA 1
ATOM 958 C C . TRP B 1 44 ? -3.744 5.137 -1.569 1 94.81 44 TRP B C 1
ATOM 960 O O . TRP B 1 44 ? -2.949 6.039 -1.293 1 94.81 44 TRP B O 1
ATOM 970 N N . GLU B 1 45 ? -4.82 5.367 -2.266 1 92.81 45 GLU B N 1
ATOM 971 C CA . GLU B 1 45 ? -5.184 6.703 -2.725 1 92.81 45 GLU B CA 1
ATOM 972 C C . GLU B 1 45 ? -5.324 7.672 -1.551 1 92.81 45 GLU B C 1
ATOM 974 O O . GLU B 1 45 ? -4.859 8.812 -1.621 1 92.81 45 GLU B O 1
ATOM 979 N N . ARG B 1 46 ? -5.941 7.258 -0.578 1 89.2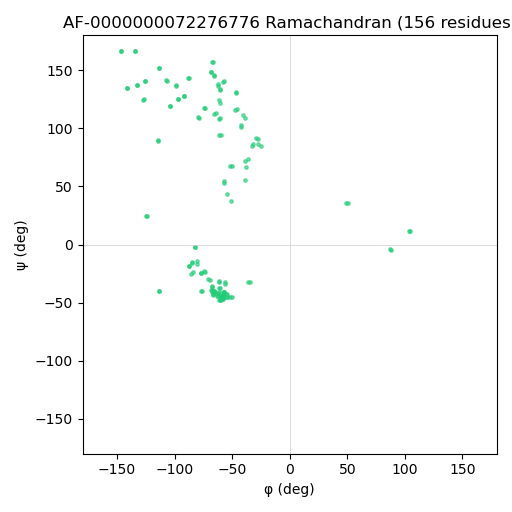5 46 ARG B N 1
ATOM 980 C CA . ARG B 1 46 ? -6.129 8.078 0.614 1 89.25 46 ARG B CA 1
ATOM 981 C C . ARG B 1 46 ? -4.789 8.445 1.241 1 89.25 46 ARG B C 1
ATOM 983 O O . ARG B 1 46 ? -4.543 9.617 1.546 1 89.25 46 ARG B O 1
ATOM 990 N N . LEU B 1 47 ? -3.963 7.48 1.391 1 87.38 47 LEU B N 1
ATOM 991 C CA . LEU B 1 47 ? -2.67 7.672 2.039 1 87.38 47 LEU B CA 1
ATOM 992 C C . LEU B 1 47 ? -1.76 8.547 1.187 1 87.38 47 LEU B C 1
ATOM 994 O O . LEU B 1 47 ? -0.981 9.344 1.718 1 87.38 47 LEU B O 1
ATOM 998 N N . SER B 1 48 ? -1.878 8.375 -0.115 1 85.56 48 SER B N 1
ATOM 999 C CA . SER B 1 48 ? -0.988 9.078 -1.036 1 85.56 48 SER B CA 1
ATOM 1000 C C . SER B 1 48 ? -1.395 10.539 -1.195 1 85.56 48 SER B C 1
ATOM 1002 O O . SER B 1 48 ? -0.604 11.359 -1.665 1 85.56 48 SER B O 1
ATOM 1004 N N . GLN B 1 49 ? -2.613 10.891 -0.963 1 80 49 GLN B N 1
ATOM 1005 C CA . GLN B 1 49 ? -3.123 12.25 -1.131 1 80 49 GLN B CA 1
ATOM 1006 C C . GLN B 1 49 ? -2.863 13.094 0.115 1 80 49 GLN B C 1
ATOM 1008 O O . GLN B 1 49 ? -3 14.32 0.083 1 80 49 GLN B O 1
ATOM 1013 N N . VAL B 1 50 ? -2.57 12.469 1.105 1 72.25 50 VAL B N 1
ATOM 1014 C CA . VAL B 1 50 ? -2.365 13.219 2.34 1 72.25 50 VAL B CA 1
ATOM 1015 C C . VAL B 1 50 ? -0.976 13.852 2.334 1 72.25 50 VAL B C 1
ATOM 1017 O O . VAL B 1 50 ? 0.035 13.148 2.254 1 72.25 50 VAL B O 1
ATOM 1020 N N . PRO B 1 51 ? -1.038 15.125 2.203 1 70.56 51 PRO B N 1
ATOM 1021 C CA . PRO B 1 51 ? 0.267 15.781 2.314 1 70.56 51 PRO B CA 1
ATOM 1022 C C . PRO B 1 51 ? 0.967 15.492 3.639 1 70.56 51 PRO B C 1
ATOM 1024 O O . PRO B 1 51 ? 0.304 15.289 4.66 1 70.56 51 PRO B O 1
ATOM 1027 N N . SER B 1 52 ? 2.191 15.289 3.58 1 68.19 52 SER B N 1
ATOM 1028 C CA . SER B 1 52 ? 2.963 15.125 4.809 1 68.19 52 SER B CA 1
ATOM 1029 C C . SER B 1 52 ? 2.918 16.391 5.664 1 68.19 52 SER B C 1
ATOM 1031 O O . SER B 1 52 ? 2.867 17.5 5.133 1 68.19 52 SER B O 1
ATOM 1033 N N . PHE B 1 53 ? 2.779 16.188 6.84 1 68.88 53 PHE B N 1
ATOM 1034 C CA . PHE B 1 53 ? 2.803 17.312 7.781 1 68.88 53 PHE B CA 1
ATOM 1035 C C . PHE B 1 53 ? 4.043 18.172 7.566 1 68.88 53 PHE B C 1
ATOM 1037 O O . PHE B 1 53 ? 3.957 19.406 7.574 1 68.88 53 PHE B O 1
ATOM 1044 N N . GLY B 1 54 ? 5.16 17.5 7.414 1 68.25 54 GLY B N 1
ATOM 1045 C CA . GLY B 1 54 ? 6.383 18.25 7.152 1 68.25 54 GLY B CA 1
ATOM 1046 C C . GLY B 1 54 ? 6.281 19.156 5.934 1 68.25 54 GLY B C 1
ATOM 1047 O O . GLY B 1 54 ? 6.77 20.281 5.945 1 68.25 54 GLY B O 1
ATOM 1048 N N . ARG B 1 55 ? 5.566 18.672 5.055 1 71.19 55 ARG B N 1
ATOM 1049 C CA . ARG B 1 55 ? 5.375 19.484 3.857 1 71.19 55 ARG B CA 1
ATOM 1050 C C . ARG B 1 55 ? 4.398 20.625 4.121 1 71.19 55 ARG B C 1
ATOM 1052 O O . ARG B 1 55 ? 4.609 21.75 3.652 1 71.19 55 ARG B O 1
ATOM 1059 N N . LEU B 1 56 ? 3.377 20.297 4.855 1 72.62 56 LEU B N 1
ATOM 1060 C CA . LEU B 1 56 ? 2.402 21.328 5.188 1 72.62 56 LEU B CA 1
ATOM 1061 C C . LEU B 1 56 ? 3.053 22.453 5.992 1 72.62 56 LEU B C 1
ATOM 1063 O O . LEU B 1 56 ? 2.809 23.625 5.734 1 72.62 56 LEU B O 1
ATOM 1067 N N . LEU B 1 57 ? 3.822 22.047 6.812 1 72.38 57 LEU B N 1
ATOM 1068 C CA . LEU B 1 57 ? 4.496 23.016 7.672 1 72.38 57 LEU B CA 1
ATOM 1069 C C . LEU B 1 57 ? 5.465 23.875 6.863 1 72.38 57 LEU B C 1
ATOM 1071 O O . LEU B 1 57 ? 5.562 25.078 7.09 1 72.38 57 LEU B O 1
ATOM 1075 N N . MET B 1 58 ? 6.082 23.219 6.043 1 72.81 58 MET B N 1
ATOM 1076 C CA . MET B 1 58 ? 7.074 23.922 5.238 1 72.81 58 MET B CA 1
ATOM 1077 C C . MET B 1 58 ? 6.398 24.875 4.254 1 72.81 58 MET B C 1
ATOM 1079 O O . MET B 1 58 ? 6.992 25.875 3.848 1 72.81 58 MET B O 1
ATOM 1083 N N . SER B 1 59 ? 5.211 24.484 3.844 1 71.38 59 SER B N 1
ATOM 1084 C CA . SER B 1 59 ? 4.477 25.297 2.883 1 71.38 59 SER B CA 1
ATOM 1085 C C . SER B 1 59 ? 3.641 26.375 3.586 1 71.38 59 SER B C 1
ATOM 1087 O O . SER B 1 59 ? 3.076 27.25 2.938 1 71.38 59 SER B O 1
ATOM 1089 N N . ALA B 1 60 ? 3.365 26.219 4.93 1 63.31 60 ALA B N 1
ATOM 1090 C CA . ALA B 1 60 ? 2.574 27.188 5.672 1 63.31 60 ALA B CA 1
ATOM 1091 C C . ALA B 1 60 ? 3.256 28.562 5.676 1 63.31 60 ALA B C 1
ATOM 1093 O O . ALA B 1 60 ? 4.441 28.672 5.988 1 63.31 60 ALA B O 1
ATOM 1094 N N . PRO B 1 61 ? 2.707 29.391 4.988 1 61.12 61 PRO B N 1
ATOM 1095 C CA . PRO B 1 61 ? 3.252 30.75 5.039 1 61.12 61 PRO B CA 1
ATOM 1096 C C . PRO B 1 61 ? 3.27 31.328 6.453 1 61.12 61 PRO B C 1
ATOM 1098 O O . PRO B 1 61 ? 2.27 31.891 6.906 1 61.12 61 PRO B O 1
ATOM 1101 N N . LEU B 1 62 ? 3.805 30.688 7.395 1 57.84 62 LEU B N 1
ATOM 1102 C CA . LEU B 1 62 ? 3.906 31.344 8.688 1 57.84 62 LEU B CA 1
ATOM 1103 C C . LEU B 1 62 ? 4.723 32.625 8.586 1 57.84 62 LEU B C 1
ATOM 1105 O O . LEU B 1 62 ? 5.879 32.594 8.148 1 57.84 62 LEU B O 1
ATOM 1109 N N . ALA B 1 63 ? 3.994 33.656 8.406 1 56.12 63 ALA B N 1
ATOM 1110 C CA . ALA B 1 63 ? 4.664 34.938 8.531 1 56.12 63 ALA B CA 1
ATOM 1111 C C . ALA B 1 63 ? 5.254 35.125 9.922 1 56.12 63 ALA B C 1
ATOM 1113 O O . ALA B 1 63 ? 4.742 34.562 10.898 1 56.12 63 ALA B O 1
ATOM 1114 N N . PRO B 1 64 ? 6.539 35.594 10 1 53.88 64 PRO B N 1
ATOM 1115 C CA . PRO B 1 64 ? 7.145 35.875 11.297 1 53.88 64 PRO B CA 1
ATOM 1116 C C . PRO B 1 64 ? 6.145 36.438 12.297 1 53.88 64 PRO B C 1
ATOM 1118 O O . PRO B 1 64 ? 6.254 36.188 13.5 1 53.88 64 PRO B O 1
ATOM 1121 N N . ASP B 1 65 ? 5.219 37.156 11.766 1 55.72 65 ASP B N 1
ATOM 1122 C CA . ASP B 1 65 ? 4.266 37.844 12.617 1 55.72 65 ASP B CA 1
ATOM 1123 C C . ASP B 1 65 ? 3.162 36.938 13.102 1 55.72 65 ASP B C 1
ATOM 1125 O O . ASP B 1 65 ? 2.4 37.281 14.008 1 55.72 65 ASP B O 1
ATOM 1129 N N . ASP B 1 66 ? 3.041 35.906 12.555 1 56.88 66 ASP B N 1
ATOM 1130 C CA . ASP B 1 66 ? 1.971 35 12.93 1 56.88 66 ASP B CA 1
ATOM 1131 C C . ASP B 1 66 ? 2.395 34.125 14.094 1 56.88 66 ASP B C 1
ATOM 1133 O O . ASP B 1 66 ? 1.571 33.406 14.672 1 56.88 66 ASP B O 1
ATOM 1137 N N . LEU B 1 67 ? 3.582 33.938 14.234 1 54.97 67 LEU B N 1
ATOM 1138 C CA . LEU B 1 67 ? 4.062 33.188 15.398 1 54.97 67 LEU B CA 1
ATOM 1139 C C . LEU B 1 67 ? 3.738 33.938 16.688 1 54.97 67 LEU B C 1
ATOM 1141 O O . LEU B 1 67 ? 3.949 35.125 16.781 1 54.97 67 LEU B O 1
ATOM 1145 N N . PRO B 1 68 ? 2.916 33.406 17.438 1 54.03 68 PRO B N 1
ATOM 1146 C CA . PRO B 1 68 ? 2.768 34.125 18.719 1 54.03 68 PRO B CA 1
ATOM 1147 C C . PRO B 1 68 ? 4.109 34.469 19.344 1 54.03 68 PRO B C 1
ATOM 1149 O O . PRO B 1 68 ? 5.113 33.812 19.109 1 54.03 68 PRO B O 1
ATOM 1152 N N . PRO B 1 69 ? 4.25 35.719 19.734 1 50.19 69 PRO B N 1
ATOM 1153 C CA . PRO B 1 69 ? 5.492 36.062 20.438 1 50.19 69 PRO B CA 1
ATOM 1154 C C . PRO B 1 69 ? 5.902 35 21.453 1 50.19 69 PRO B C 1
ATOM 1156 O O . PRO B 1 69 ? 5.039 34.375 22.078 1 50.19 69 PRO B O 1
ATOM 1159 N N . ARG B 1 70 ? 6.84 34.219 21.047 1 53.59 70 ARG B N 1
ATOM 1160 C CA . ARG B 1 70 ? 7.371 33.312 22.062 1 53.59 70 ARG B CA 1
ATOM 1161 C C . ARG B 1 70 ? 7.227 33.906 23.469 1 53.59 70 ARG B C 1
ATOM 1163 O O . ARG B 1 70 ? 7.754 35 23.734 1 53.59 70 ARG B O 1
ATOM 1170 N N . ASN B 1 71 ? 6.137 33.594 24.047 1 48.97 71 ASN B N 1
ATOM 1171 C CA . ASN B 1 71 ? 6.102 34.031 25.438 1 48.97 71 ASN B CA 1
ATOM 1172 C C . ASN B 1 71 ? 7.355 33.562 26.188 1 48.97 71 ASN B C 1
ATOM 1174 O O . ASN B 1 71 ? 7.504 32.406 26.516 1 48.97 71 ASN B O 1
ATOM 1178 N N . GLU B 1 72 ? 8.406 34.062 25.844 1 50.94 72 GLU B N 1
ATOM 1179 C CA . GLU B 1 72 ? 9.617 33.844 26.625 1 50.94 72 GLU B CA 1
ATOM 1180 C C . GLU B 1 72 ? 9.391 34.156 28.109 1 50.94 72 GLU B C 1
ATOM 1182 O O . GLU B 1 72 ? 9.961 35.125 28.625 1 50.94 72 GLU B O 1
ATOM 1187 N N . ALA B 1 73 ? 8.18 33.812 28.672 1 53.59 73 ALA B N 1
ATOM 1188 C CA . ALA B 1 73 ? 8.141 34 30.125 1 53.59 73 ALA B CA 1
ATOM 1189 C C . ALA B 1 73 ? 9.188 33.125 30.812 1 53.59 73 ALA B C 1
ATOM 1191 O O . ALA B 1 73 ? 9.398 31.984 30.438 1 53.59 73 ALA B O 1
ATOM 1192 N N . PRO B 1 74 ? 10.102 33.625 31.609 1 53.12 74 PRO B N 1
ATOM 1193 C CA . PRO B 1 74 ? 11.102 32.875 32.375 1 53.12 74 PRO B CA 1
ATOM 1194 C C . PRO B 1 74 ? 10.508 31.688 33.125 1 53.12 74 PRO B C 1
ATOM 1196 O O . PRO B 1 74 ? 9.32 31.688 33.469 1 53.12 74 PRO B O 1
ATOM 1199 N N . LEU B 1 75 ? 10.883 30.438 32.812 1 52.34 75 LEU B N 1
ATOM 1200 C CA . LEU B 1 75 ? 10.578 29.312 33.688 1 52.34 75 LEU B CA 1
ATOM 1201 C C . LEU B 1 75 ? 10.406 29.781 35.125 1 52.34 75 LEU B C 1
ATOM 1203 O O . LEU B 1 75 ? 11.32 30.375 35.719 1 52.34 75 LEU B O 1
ATOM 1207 N N . ARG B 1 76 ? 9.289 30.219 35.5 1 51.88 76 ARG B N 1
ATOM 1208 C CA . ARG B 1 76 ? 9.102 30.531 36.906 1 51.88 76 ARG B CA 1
ATOM 1209 C C . ARG B 1 76 ? 9.758 29.484 37.812 1 51.88 76 ARG B C 1
ATOM 1211 O O . ARG B 1 76 ? 9.656 28.281 37.531 1 51.88 76 ARG B O 1
ATOM 1218 N N . ASP B 1 77 ? 10.797 29.781 38.531 1 50.06 77 ASP B N 1
ATOM 1219 C CA . ASP B 1 77 ? 11.375 28.984 39.625 1 50.06 77 ASP B CA 1
ATOM 1220 C C . ASP B 1 77 ? 10.297 28.219 40.375 1 50.06 77 ASP B C 1
ATOM 1222 O O . ASP B 1 77 ? 9.32 28.828 40.844 1 50.06 77 ASP B O 1
ATOM 1226 N N . ALA B 1 78 ? 9.844 26.984 39.938 1 51.22 78 ALA B N 1
ATOM 1227 C CA . ALA B 1 78 ? 9.047 26.203 40.906 1 51.22 78 ALA B CA 1
ATOM 1228 C C . ALA B 1 78 ? 9.578 26.391 42.312 1 51.22 78 ALA B C 1
ATOM 1230 O O . ALA B 1 78 ? 10.719 26.047 42.625 1 51.22 78 ALA B O 1
ATOM 1231 N N . GLY B 1 79 ? 9.406 27.422 42.938 1 42.59 79 GLY B N 1
ATOM 1232 C CA . GLY B 1 79 ? 9.609 27.438 44.375 1 42.59 79 GLY B CA 1
ATOM 1233 C C . GLY B 1 79 ? 9.117 26.172 45.062 1 42.59 79 GLY B C 1
ATOM 1234 O O . GLY B 1 79 ? 7.914 25.953 45.188 1 42.59 79 GLY B O 1
ATOM 1235 N N . LEU B 1 80 ? 9.578 24.969 44.656 1 39.78 80 LEU B N 1
ATOM 1236 C CA . LEU B 1 80 ? 9.492 24.062 45.781 1 39.78 80 LEU B CA 1
ATOM 1237 C C . LEU B 1 80 ? 10.609 24.344 46.781 1 39.78 80 LEU B C 1
ATOM 1239 O O . LEU B 1 80 ? 11.672 24.844 46.406 1 39.78 80 LEU B O 1
#

Foldseek 3Di:
DAEDEPVVCVVCVVVQQVCQQVPHKYFYDYPRHGDDIHHHPVVVVVVVPDDDPVVVVVPPPPDPVNPPDPCVPDPPPPPD/DAEDEPVVCVVCVVVQQVCQQVPHKYFYDYPRHGDDIHHHPVVVVVVVPDDDPVVVVVPPPPDPVNPPDPPVPPPPPPPD

pLDDT: mean 81.87, std 19.54, range [39.78, 98.88]

InterPro domains:
  IPR006442 Type II toxin-antitoxin system, antitoxin Phd/YefM [PF02604] (1-52)
  IPR036165 YefM-like superfamily [SSF143120] (1-48)

Organism: Rhodospirillum rubrum (strain ATCC 11170 / ATH 1.1.1 / DSM 467 / LMG 4362 / NCIMB 8255 / S1) (NCBI:txid269796)

Radius of gyration: 23.64 Å; Cα contacts (8 Å, |Δi|>4): 217; chains: 2; bounding box: 28×70×62 Å

Sequence (160 aa):
MREIQLRDAKARLSAVVDDAVRGEPAIITRHGKREAVVLSFAEWERLSQVPSFGRLLMSAPLAPDDLPPRNEAPLRDAGLMREIQLRDAKARLSAVVDDAVRGEPAIITRHGKREAVVLSFAEWERLSQVPSFGRLLMSAPLAPDDLPPRNEAPLRDAGL

Solvent-accessible surface area (backbone atoms only — not comparable to full-atom values): 9244 Å² total; per-residue (Å²): 129,47,76,38,44,48,73,59,37,42,78,39,39,68,60,50,45,53,38,6,58,74,68,45,38,36,34,32,20,56,96,85,38,76,44,24,30,38,31,16,32,71,58,49,53,54,47,70,65,50,62,51,56,71,54,49,59,70,65,46,80,70,47,83,79,66,48,69,74,73,77,76,65,73,80,71,74,76,78,122,126,49,76,39,45,48,74,58,37,42,78,38,40,68,61,50,45,53,37,6,59,73,68,46,39,35,33,31,20,56,96,84,38,77,44,23,31,38,31,16,33,68,57,49,53,56,49,70,66,51,64,50,57,71,53,50,58,71,65,47,80,69,47,83,80,66,49,70,73,75,75,75,65,72,81,70,76,75,80,118

Nearest PDB structures (foldseek):
  2odk-assembly2_D  TM=9.447E-01  e=1.566E-04  Nitrosomonas europaea
  4zm2-assembly1_B  TM=8.335E-01  e=8.705E-04  Punavirus P1
  4zlx-assembly1_B  TM=9.183E-01  e=2.275E-03  Punavirus P1
  3k33-assembly1_C-2  TM=9.027E-01  e=3.206E-03  Punavirus P1
  3k33-assembly1_D-2  TM=9.149E-01  e=7.304E-03  Punavirus P1